Protein AF-A0A1B6DYV6-F1 (afdb_monomer)

Radius of gyration: 23.42 Å; Cα contacts (8 Å, |Δi|>4): 91; chains: 1; bounding box: 61×81×45 Å

Organism: NCBI:txid38151

Mean predicted aligned error: 10.38 Å

InterPro domains:
  IPR034629 Pentatricopeptide repeat-containing protein 2, mitochondrial [PTHR14700] (15-150)

Nearest PDB structures (foldseek):
  4jeu-assembly1_B  TM=2.104E-01  e=9.325E+00  Rattus norvegicus

Secondary structure (DSSP, 8-state):
--------SSSS-------------SS-TTTTTHHHHHHHHHHHHHHHTTTHHHHHHHHHHHHSTT------HHHHHHHHHH--SSHHHHHHHHHHHHHHHHHTSS--SS----HHHHHHHHHHTT-HHHHHHHHT-GGGTTSS---PPP----

Solvent-accessible surface area (backbone atoms only — not comparable to full-atom values): 9810 Å² total; per-residue (Å²): 138,88,86,90,83,91,81,86,87,85,85,87,78,82,71,74,80,77,72,77,69,78,82,79,66,96,62,52,57,68,80,72,44,46,60,63,47,51,57,48,26,53,52,52,43,63,74,32,71,90,42,51,68,61,50,52,54,52,51,51,55,34,57,37,91,89,39,86,53,80,69,49,74,66,56,56,52,51,49,55,44,61,50,80,64,48,71,66,45,50,51,51,49,52,43,46,52,46,53,36,42,64,76,45,70,85,61,81,78,90,65,84,82,50,34,69,54,56,52,47,38,26,56,77,54,71,32,66,67,58,42,52,50,54,72,69,30,77,80,46,66,75,53,62,68,80,79,80,80,80,79,82,71,134

Structure (mmCIF, N/CA/C/O backbone):
data_AF-A0A1B6DYV6-F1
#
_entry.id   AF-A0A1B6DYV6-F1
#
loop_
_atom_site.group_PDB
_atom_site.id
_atom_site.type_symbol
_atom_site.label_atom_id
_atom_site.label_alt_id
_atom_site.label_comp_id
_atom_site.label_asym_id
_atom_site.label_entity_id
_atom_site.label_seq_id
_atom_site.pdbx_PDB_ins_code
_atom_site.Cartn_x
_atom_site.Cartn_y
_atom_site.Cartn_z
_atom_site.occupancy
_atom_site.B_iso_or_equiv
_atom_site.auth_seq_id
_atom_site.auth_comp_id
_atom_site.auth_asym_id
_atom_site.auth_atom_id
_atom_site.pdbx_PDB_model_num
ATOM 1 N N . MET A 1 1 ? 40.942 -63.674 16.065 1.00 37.22 1 MET A N 1
ATOM 2 C CA . MET A 1 1 ? 39.483 -63.427 15.982 1.00 37.22 1 MET A CA 1
ATOM 3 C C . MET A 1 1 ? 39.226 -62.062 16.620 1.00 37.22 1 MET A C 1
ATOM 5 O O . MET A 1 1 ? 39.219 -61.970 17.832 1.00 37.22 1 MET A O 1
ATOM 9 N N . SER A 1 2 ? 39.507 -60.967 15.907 1.00 36.53 2 SER A N 1
ATOM 10 C CA . SER A 1 2 ? 38.568 -60.159 15.099 1.00 36.53 2 SER A CA 1
ATOM 11 C C . SER A 1 2 ? 37.392 -59.589 15.899 1.00 36.53 2 SER A C 1
ATOM 13 O O . SER A 1 2 ? 36.483 -60.340 16.234 1.00 36.53 2 SER A O 1
ATOM 15 N N . LEU A 1 3 ? 37.423 -58.272 16.156 1.00 37.59 3 LEU A N 1
ATOM 16 C CA . LEU A 1 3 ? 36.355 -57.313 15.811 1.00 37.59 3 LEU A CA 1
ATOM 17 C C . LEU A 1 3 ? 36.761 -55.890 16.244 1.00 37.59 3 LEU A C 1
ATOM 19 O O . LEU A 1 3 ? 36.286 -55.335 17.232 1.00 37.59 3 LEU A O 1
ATOM 23 N N . TH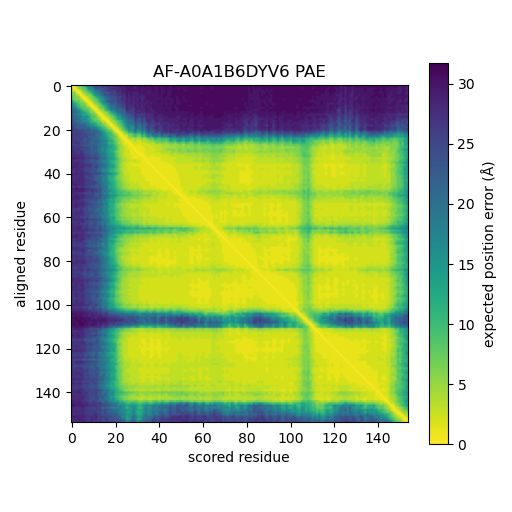R A 1 4 ? 37.656 -55.283 15.463 1.00 45.50 4 THR A N 1
ATOM 24 C CA . THR A 1 4 ? 37.956 -53.846 15.498 1.00 45.50 4 THR A CA 1
ATOM 25 C C . THR A 1 4 ? 37.160 -53.183 14.375 1.00 45.50 4 THR A C 1
ATOM 27 O O . THR A 1 4 ? 37.545 -53.275 13.214 1.00 45.50 4 THR A O 1
ATOM 30 N N . SER A 1 5 ? 36.028 -52.544 14.680 1.00 41.81 5 SER A N 1
ATOM 31 C CA . SER A 1 5 ? 35.389 -51.576 13.768 1.00 41.81 5 SER A CA 1
ATOM 32 C C . SER A 1 5 ? 34.281 -50.795 14.467 1.00 41.81 5 SER A C 1
ATOM 34 O O . SER A 1 5 ? 33.100 -51.110 14.380 1.00 41.81 5 SER A O 1
ATOM 36 N N . ARG A 1 6 ? 34.674 -49.728 15.162 1.00 46.00 6 ARG A N 1
ATOM 37 C CA . ARG A 1 6 ? 33.790 -48.606 15.512 1.00 46.00 6 ARG A CA 1
ATOM 38 C C . ARG A 1 6 ? 34.492 -47.289 15.187 1.00 46.00 6 ARG A C 1
ATOM 40 O O . ARG A 1 6 ? 34.748 -46.477 16.065 1.00 46.00 6 ARG A O 1
ATOM 47 N N . LYS A 1 7 ? 34.862 -47.110 13.917 1.00 48.44 7 LYS A N 1
ATOM 48 C CA . LYS A 1 7 ? 35.315 -45.829 13.349 1.00 48.44 7 LYS A CA 1
ATOM 49 C C . LYS A 1 7 ? 34.956 -45.744 11.863 1.00 48.44 7 LYS A C 1
ATOM 51 O O . LYS A 1 7 ? 35.842 -45.681 11.029 1.00 48.44 7 LYS A O 1
ATOM 56 N N . LEU A 1 8 ? 33.668 -45.764 11.521 1.00 41.28 8 LEU A N 1
ATOM 57 C CA . LEU A 1 8 ? 33.209 -45.485 10.149 1.00 41.28 8 LEU A CA 1
ATOM 58 C C . LEU A 1 8 ? 31.839 -44.785 10.141 1.00 41.28 8 LEU A C 1
ATOM 60 O O . LEU A 1 8 ? 30.925 -45.221 9.463 1.00 41.28 8 LEU A O 1
ATOM 64 N N . PHE A 1 9 ? 31.677 -43.704 10.909 1.00 44.72 9 PHE A N 1
ATOM 65 C CA . PHE A 1 9 ? 30.498 -42.826 10.792 1.00 44.72 9 PHE A CA 1
ATOM 66 C C . PHE A 1 9 ? 30.859 -41.353 11.047 1.00 44.72 9 PHE A C 1
ATOM 68 O O . PHE A 1 9 ? 30.171 -40.638 11.763 1.00 44.72 9 PHE A O 1
ATOM 75 N N . SER A 1 10 ? 31.983 -40.889 10.491 1.00 49.00 10 SER A N 1
ATOM 76 C CA . SER A 1 10 ? 32.399 -39.481 10.621 1.00 49.00 10 SER A CA 1
ATOM 77 C C . SER A 1 10 ? 33.071 -38.910 9.366 1.00 49.00 10 SER A C 1
ATOM 79 O O . SER A 1 10 ? 33.888 -37.998 9.468 1.00 49.00 10 SER A O 1
ATOM 81 N N . SER A 1 11 ? 32.764 -39.425 8.173 1.00 51.50 11 SER A N 1
ATOM 82 C CA . SER A 1 11 ? 33.362 -38.884 6.943 1.00 51.50 11 SER A CA 1
ATOM 83 C C . SER A 1 11 ? 32.562 -39.194 5.675 1.00 51.50 11 SER A C 1
ATOM 85 O O . SER A 1 11 ? 33.093 -39.785 4.744 1.00 51.50 11 SER A O 1
ATOM 87 N N . CYS A 1 12 ? 31.283 -38.826 5.613 1.00 49.22 12 CYS A N 1
ATOM 88 C CA . CYS A 1 12 ? 30.642 -38.533 4.324 1.00 49.22 12 CYS A CA 1
ATOM 89 C C . CYS A 1 12 ? 29.261 -37.922 4.549 1.00 49.22 12 CYS A C 1
ATOM 91 O O . CYS A 1 12 ? 28.256 -38.613 4.496 1.00 49.22 12 CYS A O 1
ATOM 93 N N . LEU A 1 13 ? 29.228 -36.634 4.875 1.00 48.97 13 LEU A N 1
ATOM 94 C CA . LEU A 1 13 ? 28.113 -35.728 4.577 1.00 48.97 13 LEU A CA 1
ATOM 95 C C . LEU A 1 13 ? 28.648 -34.292 4.693 1.00 48.97 13 LEU A C 1
ATOM 97 O O . LEU A 1 13 ? 28.060 -33.415 5.316 1.00 48.97 13 LEU A O 1
ATOM 101 N N . GLN A 1 14 ? 29.811 -34.039 4.082 1.00 57.88 14 GLN A N 1
ATOM 102 C CA . GLN A 1 14 ? 30.063 -32.700 3.567 1.00 57.88 14 GLN A CA 1
ATOM 103 C C . GLN A 1 14 ? 29.102 -32.549 2.394 1.00 57.88 14 GLN A C 1
ATOM 105 O O . GLN A 1 14 ? 29.396 -32.971 1.278 1.00 57.88 14 GLN A O 1
ATOM 110 N N . LEU A 1 15 ? 27.903 -32.041 2.686 1.00 53.41 15 LEU A N 1
ATOM 111 C CA . LEU A 1 15 ? 27.005 -31.571 1.645 1.00 53.41 15 LEU A CA 1
ATOM 112 C C . LEU A 1 15 ? 27.822 -30.591 0.796 1.00 53.41 15 LEU A C 1
ATOM 114 O O . LEU A 1 15 ? 28.397 -29.655 1.366 1.00 53.41 15 LEU A O 1
ATOM 118 N N . PRO A 1 16 ? 27.945 -30.810 -0.524 1.00 54.62 16 PRO A N 1
ATOM 119 C CA . PRO A 1 16 ? 28.637 -29.859 -1.370 1.00 54.62 16 PRO A CA 1
ATOM 120 C C . PRO A 1 16 ? 27.982 -28.500 -1.148 1.00 54.62 16 PRO A C 1
ATOM 122 O O . PRO A 1 16 ? 26.754 -28.384 -1.122 1.00 54.62 16 PRO A O 1
ATOM 125 N N . LYS A 1 17 ? 28.809 -27.475 -0.926 1.00 54.72 17 LYS A N 1
ATOM 126 C CA . LYS A 1 17 ? 28.353 -26.090 -0.904 1.00 54.72 17 LYS A CA 1
ATOM 127 C C . LYS A 1 17 ? 27.603 -25.893 -2.216 1.00 54.72 17 LYS A C 1
ATOM 129 O O . LYS A 1 17 ? 28.222 -25.957 -3.273 1.00 54.72 17 LYS A O 1
ATOM 134 N N . ILE A 1 18 ? 26.279 -25.754 -2.153 1.00 59.81 18 ILE A N 1
ATOM 135 C CA . ILE A 1 18 ? 25.464 -25.474 -3.332 1.00 59.81 18 ILE A CA 1
ATOM 136 C C . ILE A 1 18 ? 25.912 -24.091 -3.804 1.00 59.81 18 ILE A C 1
ATOM 138 O O . ILE A 1 18 ? 25.449 -23.064 -3.306 1.00 59.81 18 ILE A O 1
ATOM 142 N N . GLU A 1 19 ? 26.885 -24.055 -4.708 1.00 59.44 19 GLU A N 1
ATOM 143 C CA . GLU A 1 19 ? 27.202 -22.875 -5.492 1.00 59.44 19 GLU A CA 1
ATOM 144 C C . GLU A 1 19 ? 25.950 -22.578 -6.292 1.00 59.44 19 GLU A C 1
ATOM 146 O O . GLU A 1 19 ? 25.695 -23.288 -7.255 1.00 59.44 19 GLU A O 1
ATOM 151 N N . LYS A 1 20 ? 25.128 -21.637 -5.794 1.00 58.69 20 LYS A N 1
ATOM 152 C CA . LYS A 1 20 ? 23.866 -21.135 -6.367 1.00 58.69 20 LYS A CA 1
ATOM 153 C C . LYS A 1 20 ? 23.544 -21.770 -7.726 1.00 58.69 20 LYS A C 1
ATOM 155 O O . LYS A 1 20 ? 23.729 -21.141 -8.766 1.00 58.69 20 LYS A O 1
ATOM 160 N N . LEU A 1 21 ? 23.069 -23.019 -7.702 1.00 57.78 21 LEU A N 1
ATOM 161 C CA . LEU A 1 21 ? 22.554 -23.694 -8.884 1.00 57.78 21 LEU A CA 1
ATOM 162 C C . LEU A 1 21 ? 21.436 -22.784 -9.370 1.00 57.78 21 LEU A C 1
ATOM 164 O O . LEU A 1 21 ? 20.525 -22.488 -8.597 1.00 57.78 21 LEU A O 1
ATOM 168 N N . ALA A 1 22 ? 21.611 -22.235 -10.572 1.00 63.50 22 ALA A N 1
ATOM 169 C CA . ALA A 1 22 ? 20.824 -21.138 -11.114 1.00 63.50 22 ALA A CA 1
ATOM 170 C C . ALA A 1 22 ? 19.349 -21.242 -10.694 1.00 63.50 22 ALA A C 1
ATOM 172 O O . ALA A 1 22 ? 18.636 -22.148 -11.128 1.00 63.50 22 ALA A O 1
ATOM 173 N N . ILE A 1 23 ? 18.901 -20.329 -9.827 1.00 68.12 23 ILE A N 1
ATOM 174 C CA . ILE A 1 23 ? 17.497 -20.258 -9.424 1.00 68.12 23 ILE A CA 1
ATOM 175 C C . ILE A 1 23 ? 16.734 -19.791 -10.659 1.00 68.12 23 ILE A C 1
ATOM 177 O O . ILE A 1 23 ? 16.748 -18.610 -11.003 1.00 68.12 23 ILE A O 1
ATOM 181 N N . ARG A 1 24 ? 16.110 -20.733 -11.368 1.00 70.00 24 ARG A N 1
ATOM 182 C CA . ARG A 1 24 ? 15.215 -20.420 -12.480 1.00 70.00 24 ARG A CA 1
ATOM 183 C C . ARG A 1 24 ? 13.892 -19.964 -11.885 1.00 70.00 24 ARG A C 1
ATOM 185 O O . ARG A 1 24 ? 13.121 -20.776 -11.380 1.00 70.00 24 ARG A O 1
ATOM 192 N N . THR A 1 25 ? 13.647 -18.659 -11.899 1.00 79.06 25 THR A N 1
ATOM 193 C CA . THR A 1 25 ? 12.340 -18.118 -11.531 1.00 79.06 25 THR A CA 1
ATOM 194 C C . THR A 1 25 ? 11.338 -18.464 -12.629 1.00 79.06 25 THR A C 1
ATOM 196 O O . THR A 1 25 ? 11.642 -18.335 -13.813 1.00 79.06 25 THR A O 1
ATOM 199 N N . LEU A 1 26 ? 10.136 -18.907 -12.249 1.00 80.94 26 LEU A N 1
ATOM 200 C CA . LEU A 1 26 ? 9.072 -19.214 -13.218 1.00 80.94 26 LEU A CA 1
ATOM 201 C C . LEU A 1 26 ? 8.620 -17.971 -13.997 1.00 80.94 26 LEU A C 1
ATOM 203 O O . LEU A 1 26 ? 8.139 -18.083 -15.119 1.00 80.94 26 LEU A O 1
ATOM 207 N N . PHE A 1 27 ? 8.806 -16.787 -13.411 1.00 82.25 27 PHE A N 1
ATOM 208 C CA . PHE A 1 27 ? 8.449 -15.509 -14.010 1.00 82.25 27 PHE A CA 1
ATOM 209 C C . PHE A 1 27 ? 9.641 -14.553 -14.014 1.00 82.25 27 PHE A C 1
ATOM 211 O O . PHE A 1 27 ? 10.460 -14.545 -13.088 1.00 82.25 27 PHE A O 1
ATOM 218 N N . SER A 1 28 ? 9.722 -13.727 -15.058 1.00 87.56 28 SER A N 1
ATOM 219 C CA . SER A 1 28 ? 10.642 -12.589 -15.112 1.00 87.56 28 SER A CA 1
ATOM 220 C C . SER A 1 28 ? 10.089 -11.402 -14.312 1.00 87.56 28 SER A C 1
ATOM 222 O O . SER A 1 28 ? 8.878 -11.298 -14.092 1.00 87.56 28 SER A O 1
ATOM 224 N N . LYS A 1 29 ? 10.957 -10.461 -13.914 1.00 88.06 29 LYS A N 1
ATOM 225 C CA . LYS A 1 29 ? 10.530 -9.216 -13.246 1.00 88.06 29 LYS A CA 1
ATOM 226 C C . LYS A 1 29 ? 9.539 -8.418 -14.097 1.00 88.06 29 LYS A C 1
ATOM 228 O O . LYS A 1 29 ? 8.548 -7.912 -13.570 1.00 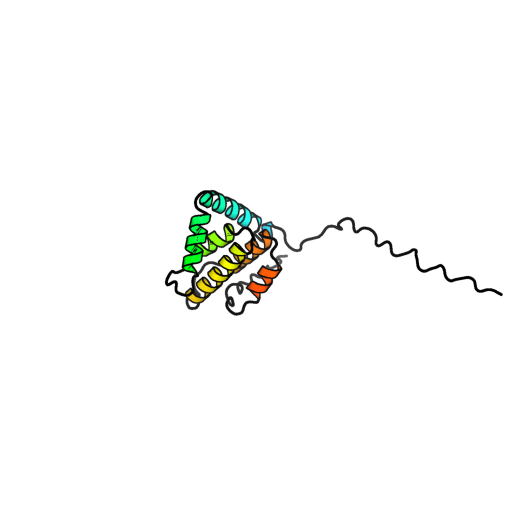88.06 29 LYS A O 1
ATOM 233 N N . THR A 1 30 ? 9.780 -8.355 -15.405 1.00 88.69 30 THR A N 1
ATOM 234 C CA . THR A 1 30 ? 8.903 -7.708 -16.385 1.00 88.69 30 THR A CA 1
ATOM 235 C C . THR A 1 30 ? 7.539 -8.396 -16.456 1.00 88.69 30 THR A C 1
ATOM 237 O O . THR A 1 30 ? 6.520 -7.716 -16.375 1.00 88.69 30 THR A O 1
ATOM 240 N N . SER A 1 31 ? 7.494 -9.735 -16.509 1.00 86.69 31 SER A N 1
ATOM 241 C CA . SER A 1 31 ? 6.238 -10.511 -16.520 1.00 86.69 31 SER A CA 1
ATOM 242 C C . SER A 1 31 ? 5.408 -10.300 -15.250 1.00 86.69 31 SER A C 1
ATOM 244 O O . SER A 1 31 ? 4.184 -10.258 -15.311 1.00 86.69 31 SER A O 1
ATOM 246 N N . LEU A 1 32 ? 6.065 -10.120 -14.098 1.00 87.94 32 LEU A N 1
ATOM 247 C CA . LEU A 1 32 ? 5.402 -9.773 -12.836 1.00 87.94 32 LEU A CA 1
ATOM 248 C C . LEU A 1 32 ? 4.999 -8.289 -12.757 1.00 87.94 32 LEU A C 1
ATOM 250 O O . LEU A 1 32 ? 4.257 -7.895 -11.855 1.00 87.94 32 LEU A O 1
ATOM 254 N N . GLY A 1 33 ? 5.455 -7.453 -13.693 1.00 91.25 33 GLY A N 1
ATOM 255 C CA . GLY A 1 33 ? 5.212 -6.011 -13.726 1.00 91.25 33 GLY A CA 1
ATOM 256 C C . GLY A 1 33 ? 5.998 -5.218 -12.678 1.00 91.25 33 GLY A C 1
ATOM 257 O O . GLY A 1 33 ? 5.599 -4.100 -12.351 1.00 91.25 33 GLY A O 1
ATOM 258 N N . LEU A 1 34 ? 7.089 -5.780 -12.144 1.00 93.81 34 LEU A N 1
ATOM 259 C CA . LEU A 1 34 ? 7.898 -5.150 -11.095 1.00 93.81 34 LEU A CA 1
ATOM 260 C C . LEU A 1 34 ? 8.633 -3.906 -11.601 1.00 93.81 34 LEU A C 1
ATOM 262 O O . LEU A 1 34 ? 8.635 -2.891 -10.925 1.00 93.81 34 LEU A O 1
ATOM 266 N N . GLU A 1 35 ? 9.156 -3.923 -12.826 1.00 94.38 35 GLU A N 1
ATOM 267 C CA . GLU A 1 35 ? 9.903 -2.782 -13.384 1.00 94.38 35 GLU A CA 1
ATOM 268 C C . GLU A 1 35 ? 9.033 -1.525 -13.525 1.00 94.38 35 GLU A C 1
ATOM 270 O O . GLU A 1 35 ? 9.444 -0.411 -13.199 1.00 94.38 35 GLU A O 1
ATOM 275 N N . ASN A 1 36 ? 7.791 -1.701 -13.987 1.00 94.44 36 ASN A N 1
ATOM 276 C CA . ASN A 1 36 ? 6.831 -0.604 -14.089 1.00 94.44 36 ASN A CA 1
ATOM 277 C C . ASN A 1 36 ? 6.412 -0.099 -12.705 1.00 94.44 36 ASN A C 1
ATOM 279 O O . ASN A 1 36 ? 6.215 1.106 -12.534 1.00 94.44 36 ASN A O 1
ATOM 283 N N . TYR A 1 37 ? 6.278 -1.008 -11.737 1.00 96.19 37 TYR A N 1
ATOM 284 C CA . TYR A 1 37 ? 6.001 -0.658 -10.351 1.00 96.19 37 TYR A CA 1
ATOM 285 C C . TYR A 1 37 ? 7.149 0.160 -9.751 1.00 96.19 37 TYR A C 1
ATOM 287 O O . TYR A 1 37 ? 6.896 1.262 -9.276 1.00 96.19 37 TYR A O 1
ATOM 295 N N . ASP A 1 38 ? 8.396 -0.303 -9.865 1.00 96.62 38 ASP A N 1
ATOM 296 C CA . ASP A 1 38 ? 9.577 0.368 -9.311 1.00 96.62 38 ASP A CA 1
ATOM 297 C C . ASP A 1 38 ? 9.753 1.773 -9.908 1.00 96.62 38 ASP A C 1
ATOM 299 O O . ASP A 1 38 ? 9.862 2.754 -9.174 1.00 96.62 38 ASP A O 1
ATOM 303 N N . ARG A 1 39 ? 9.629 1.915 -11.235 1.00 97.19 39 ARG A N 1
ATOM 304 C CA . ARG A 1 39 ? 9.667 3.228 -11.901 1.00 97.19 39 ARG A CA 1
ATOM 305 C C . ARG A 1 39 ? 8.557 4.170 -11.425 1.00 97.19 39 ARG A C 1
ATOM 307 O O . ARG A 1 39 ? 8.754 5.381 -11.349 1.00 97.19 39 ARG A O 1
ATOM 314 N N . THR A 1 40 ? 7.361 3.646 -11.166 1.00 97.25 40 THR A N 1
ATOM 315 C CA . THR A 1 40 ? 6.242 4.460 -10.662 1.00 97.25 40 THR A CA 1
ATOM 316 C C . THR A 1 40 ? 6.485 4.857 -9.212 1.00 97.25 40 THR A C 1
ATOM 318 O O . THR A 1 40 ? 6.288 6.016 -8.855 1.00 97.25 40 THR A O 1
ATOM 321 N N . ARG A 1 41 ? 7.001 3.926 -8.408 1.00 97.31 41 ARG A N 1
ATOM 322 C CA . ARG A 1 41 ? 7.392 4.156 -7.023 1.00 97.31 41 ARG A CA 1
ATOM 323 C C . ARG A 1 41 ? 8.415 5.280 -6.905 1.00 97.31 41 ARG A C 1
ATOM 325 O O . ARG A 1 41 ? 8.208 6.198 -6.120 1.00 97.31 41 ARG A O 1
ATOM 332 N N . GLU A 1 42 ? 9.474 5.244 -7.708 1.00 97.56 42 GLU A N 1
ATOM 333 C CA . GLU A 1 42 ? 10.501 6.293 -7.744 1.00 97.56 42 GLU A CA 1
ATOM 334 C C . GLU A 1 42 ? 9.910 7.667 -8.078 1.00 97.56 42 GLU A C 1
ATOM 336 O O . GLU A 1 42 ? 10.211 8.653 -7.406 1.00 97.56 42 GLU A O 1
ATOM 341 N N . LYS A 1 43 ? 9.015 7.733 -9.072 1.00 97.81 43 LYS A N 1
ATOM 342 C CA . LYS A 1 43 ? 8.334 8.981 -9.446 1.00 97.81 43 LYS A CA 1
ATOM 343 C C . LYS A 1 43 ? 7.475 9.534 -8.313 1.00 97.81 43 LYS A C 1
ATOM 345 O O . LYS A 1 43 ? 7.565 10.723 -8.023 1.00 97.81 43 LYS A O 1
ATOM 350 N N . VAL A 1 44 ? 6.658 8.693 -7.680 1.00 97.19 44 VAL A N 1
ATOM 351 C CA . VAL A 1 44 ? 5.779 9.119 -6.580 1.00 97.19 44 VAL A CA 1
ATOM 352 C C . VAL A 1 44 ? 6.607 9.552 -5.373 1.00 97.19 44 VAL A C 1
ATOM 354 O O . VAL A 1 44 ? 6.360 10.619 -4.820 1.00 97.19 44 VAL A O 1
ATOM 357 N N . LYS A 1 45 ? 7.660 8.810 -5.018 1.00 96.44 45 LYS A N 1
ATOM 358 C CA . LYS A 1 45 ? 8.601 9.232 -3.971 1.00 96.44 45 LYS A CA 1
ATOM 359 C C . LYS A 1 45 ? 9.224 10.589 -4.259 1.00 96.44 45 LYS A C 1
ATOM 361 O O . LYS A 1 45 ? 9.266 11.446 -3.384 1.00 96.44 45 LYS A O 1
ATOM 366 N N . PHE A 1 46 ? 9.662 10.812 -5.496 1.00 96.88 46 PHE A N 1
ATOM 367 C CA . PHE A 1 46 ? 10.206 12.104 -5.891 1.00 96.88 46 PHE A CA 1
ATOM 368 C C . PHE A 1 46 ? 9.169 13.231 -5.772 1.00 96.88 46 PHE A C 1
ATOM 370 O O . PHE A 1 46 ? 9.507 14.310 -5.295 1.00 96.88 46 PHE A O 1
ATOM 377 N N . GLN A 1 47 ? 7.911 12.986 -6.150 1.00 96.00 47 GLN A N 1
ATOM 378 C CA . GLN A 1 47 ? 6.817 13.956 -6.001 1.00 96.00 47 GLN A CA 1
ATOM 379 C C . GLN A 1 47 ? 6.514 14.286 -4.532 1.00 96.00 47 GLN A C 1
ATOM 381 O O . GLN A 1 47 ? 6.199 15.429 -4.216 1.00 96.00 47 GLN A O 1
ATOM 386 N N . PHE A 1 48 ? 6.636 13.308 -3.632 1.00 96.19 48 PHE A N 1
ATOM 387 C CA . PHE A 1 48 ? 6.309 13.453 -2.211 1.00 96.19 48 PHE A CA 1
ATOM 388 C C . PHE A 1 48 ? 7.502 13.8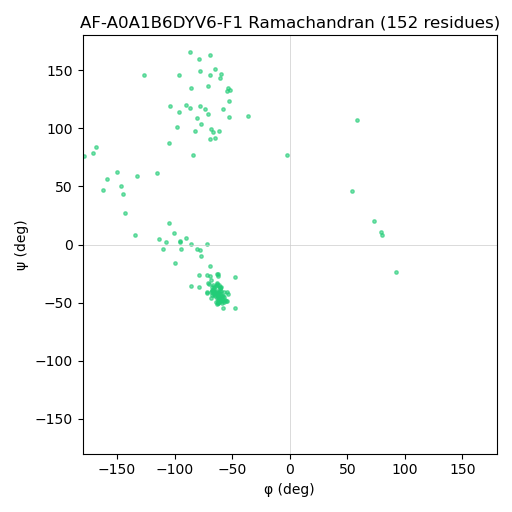00 -1.313 1.00 96.19 48 PHE A C 1
ATOM 390 O O . PHE A 1 48 ? 7.315 13.936 -0.106 1.00 96.19 48 PHE A O 1
ATOM 397 N N . ARG A 1 49 ? 8.699 14.009 -1.876 1.00 93.44 49 ARG A N 1
ATOM 398 C CA . ARG A 1 49 ? 9.964 14.233 -1.145 1.00 93.44 49 ARG A CA 1
ATOM 399 C C . ARG A 1 49 ? 9.913 15.263 -0.007 1.00 93.44 49 ARG A C 1
ATOM 401 O O . ARG A 1 49 ? 10.702 15.175 0.921 1.00 93.44 49 ARG A O 1
ATOM 408 N N . GLU A 1 50 ? 9.026 16.253 -0.093 1.00 95.38 50 GLU A N 1
ATOM 409 C CA . GLU A 1 50 ? 8.879 17.343 0.888 1.00 95.38 50 GLU A CA 1
ATOM 410 C C . GLU A 1 50 ? 7.578 17.259 1.703 1.00 95.38 50 GLU A C 1
ATOM 412 O O . GLU A 1 50 ? 7.341 18.072 2.595 1.00 95.38 50 GLU A O 1
ATOM 417 N N . MET A 1 51 ? 6.704 16.299 1.398 1.00 95.31 51 MET A N 1
ATOM 418 C CA . MET A 1 51 ? 5.362 16.208 1.980 1.00 95.31 51 MET A CA 1
ATOM 419 C C . MET A 1 51 ? 4.974 14.804 2.454 1.00 95.31 51 MET A C 1
ATOM 421 O O . MET A 1 51 ? 3.826 14.601 2.845 1.00 95.31 51 MET A O 1
ATOM 425 N N . GLU A 1 52 ? 5.908 13.853 2.454 1.00 94.12 52 GLU A N 1
ATOM 426 C CA . GLU A 1 52 ? 5.692 12.466 2.877 1.00 94.12 52 GLU A CA 1
ATOM 427 C C . GLU A 1 52 ? 5.108 12.374 4.292 1.00 94.12 52 GLU A C 1
ATOM 429 O O . GLU A 1 52 ? 4.081 11.728 4.505 1.00 94.12 52 GLU A O 1
ATOM 434 N N . ASP A 1 53 ? 5.704 13.090 5.246 1.00 95.38 53 ASP A N 1
ATOM 435 C CA . ASP A 1 53 ? 5.268 13.075 6.647 1.00 95.38 53 ASP A CA 1
ATOM 436 C C . ASP A 1 53 ? 3.870 13.670 6.809 1.00 95.38 53 ASP A C 1
ATOM 438 O O . ASP A 1 53 ? 3.012 13.121 7.503 1.00 95.38 53 ASP A O 1
ATOM 442 N N . ARG A 1 54 ? 3.599 14.773 6.099 1.00 96.88 54 ARG A N 1
ATOM 443 C CA . ARG A 1 54 ? 2.274 15.408 6.086 1.00 96.88 54 ARG A CA 1
ATOM 444 C C . ARG A 1 54 ? 1.227 14.477 5.490 1.00 96.88 54 ARG A C 1
ATOM 446 O O . ARG A 1 54 ? 0.108 14.413 5.994 1.00 96.88 54 ARG A O 1
ATOM 453 N N . PHE A 1 55 ? 1.588 13.752 4.435 1.00 97.50 55 PHE A N 1
ATOM 454 C CA . PHE A 1 55 ? 0.715 12.765 3.821 1.00 97.50 55 PHE A CA 1
ATOM 455 C C . PHE A 1 55 ? 0.408 11.616 4.790 1.00 97.50 55 PHE A C 1
ATOM 457 O O . PHE A 1 55 ? -0.767 11.331 5.015 1.00 97.50 55 PHE A O 1
ATOM 464 N N . ARG A 1 56 ? 1.420 11.018 5.434 1.00 97.44 56 ARG A N 1
ATOM 465 C CA . ARG A 1 56 ? 1.221 9.953 6.436 1.00 97.44 56 ARG A CA 1
ATOM 466 C C . ARG A 1 56 ? 0.376 10.400 7.619 1.00 97.44 56 ARG A C 1
ATOM 468 O O . ARG A 1 56 ? -0.522 9.666 8.029 1.00 97.44 56 ARG A O 1
ATOM 475 N N . SER A 1 57 ? 0.619 11.603 8.137 1.00 97.38 57 SER A N 1
ATOM 476 C CA . SER A 1 57 ? -0.186 12.180 9.218 1.00 97.38 57 SER A CA 1
ATOM 477 C C . SER A 1 57 ? -1.650 12.291 8.795 1.00 97.38 57 SER A C 1
ATOM 479 O O . SER A 1 57 ? -2.529 11.762 9.468 1.00 97.38 57 SER A O 1
ATOM 481 N N . LYS A 1 58 ? -1.912 12.870 7.616 1.00 97.38 58 LYS A N 1
ATOM 482 C CA . LYS A 1 58 ? -3.269 12.983 7.067 1.00 97.38 58 LYS A CA 1
ATOM 483 C C . LYS A 1 58 ? -3.930 11.612 6.889 1.00 97.38 58 LYS A C 1
ATOM 485 O O . LYS A 1 58 ? -5.099 11.447 7.222 1.00 97.38 58 LYS A O 1
ATOM 490 N N . MET A 1 59 ? -3.206 10.625 6.362 1.00 97.88 59 MET A N 1
ATOM 491 C CA . MET A 1 59 ? -3.745 9.276 6.167 1.00 97.88 59 MET A CA 1
ATOM 492 C C . MET A 1 59 ? -4.040 8.578 7.495 1.00 97.88 59 MET A C 1
ATOM 494 O O . MET A 1 59 ? -5.042 7.874 7.602 1.00 97.88 59 MET A O 1
ATOM 498 N N . THR A 1 60 ? -3.223 8.824 8.519 1.00 97.81 60 THR A N 1
ATOM 499 C CA . THR A 1 60 ? -3.457 8.334 9.882 1.00 97.81 60 THR A CA 1
ATOM 500 C C . THR A 1 60 ? -4.767 8.890 10.440 1.00 97.81 60 THR A C 1
ATOM 502 O O . THR A 1 60 ? -5.600 8.121 10.921 1.00 97.81 60 THR A O 1
ATOM 505 N N . ASP A 1 61 ? -5.011 10.192 10.274 1.00 96.94 61 ASP A N 1
ATOM 506 C CA . ASP A 1 61 ? -6.273 10.832 10.670 1.00 96.94 61 ASP A CA 1
ATOM 507 C C . ASP A 1 61 ? -7.466 10.283 9.878 1.00 96.94 61 ASP A C 1
ATOM 509 O O . ASP A 1 61 ? -8.585 10.176 10.385 1.00 96.94 61 ASP A O 1
ATOM 513 N N . PHE A 1 62 ? -7.254 9.913 8.614 1.00 96.69 62 PHE A N 1
ATOM 514 C CA . PHE A 1 62 ? -8.307 9.371 7.758 1.00 96.69 62 PHE A CA 1
ATOM 515 C C . PHE A 1 62 ? -8.733 7.973 8.190 1.00 96.69 62 PHE A C 1
ATOM 517 O O . PHE A 1 62 ? -9.912 7.646 8.080 1.00 96.69 62 PHE A O 1
ATOM 524 N N . VAL A 1 63 ? -7.818 7.156 8.708 1.00 96.75 63 VAL A N 1
ATOM 525 C CA . VAL A 1 63 ? -8.121 5.788 9.158 1.00 96.75 63 VAL A CA 1
ATOM 526 C C . VAL A 1 63 ? -8.423 5.675 10.651 1.00 96.75 63 VAL A C 1
ATOM 528 O O . VAL A 1 63 ? -8.652 4.567 11.137 1.00 96.75 63 VAL A O 1
ATOM 531 N N . ALA A 1 64 ? -8.439 6.788 11.386 1.00 95.88 64 ALA A N 1
ATOM 532 C CA . ALA A 1 64 ? -8.845 6.785 12.785 1.00 95.88 64 ALA A CA 1
ATOM 533 C C . ALA A 1 64 ? -10.302 6.277 12.940 1.00 95.88 64 ALA A C 1
ATOM 535 O O . ALA A 1 64 ? -11.123 6.535 12.051 1.00 95.88 64 ALA A O 1
ATOM 536 N N . PRO A 1 65 ? -10.643 5.577 14.044 1.00 88.88 65 PRO A N 1
ATOM 537 C CA . PRO A 1 65 ? -11.955 4.942 14.225 1.00 88.88 65 PRO A CA 1
ATOM 538 C C . PRO A 1 65 ? -13.149 5.890 14.053 1.00 88.88 65 PRO A C 1
ATOM 540 O O . PRO A 1 65 ? -14.118 5.541 13.387 1.00 88.88 65 PRO A O 1
ATOM 543 N N . ASP A 1 66 ? -13.042 7.118 14.567 1.00 89.88 66 ASP A N 1
ATOM 544 C CA . ASP A 1 66 ? -14.122 8.118 14.526 1.00 89.88 66 ASP A CA 1
ATOM 545 C C . ASP A 1 66 ? -14.074 9.012 13.272 1.00 89.88 66 ASP A C 1
ATOM 547 O O . ASP A 1 66 ? -14.823 9.985 13.132 1.00 89.88 66 ASP A O 1
ATOM 551 N N . SER A 1 67 ? -13.166 8.713 12.340 1.00 92.75 67 SER A N 1
ATOM 552 C CA . SER A 1 67 ? -12.925 9.546 11.169 1.00 92.75 67 SER A CA 1
ATOM 553 C C . SER A 1 67 ? -13.997 9.345 10.105 1.00 92.75 67 SER A C 1
ATOM 555 O O . SER A 1 67 ? -14.121 8.273 9.508 1.00 92.75 67 SER A O 1
ATOM 557 N N . LYS A 1 68 ? -14.712 10.426 9.784 1.00 90.94 68 LYS A N 1
ATOM 558 C CA . LYS A 1 68 ? -15.664 10.482 8.660 1.00 90.94 68 LYS A CA 1
ATOM 559 C C . LYS A 1 68 ? -14.983 10.646 7.297 1.00 90.94 68 LYS A C 1
ATOM 561 O O . LYS A 1 68 ? -15.662 10.644 6.274 1.00 90.94 68 LYS A O 1
ATOM 566 N N . ASN A 1 69 ? -13.661 10.810 7.274 1.00 94.00 69 ASN A N 1
ATOM 567 C CA . ASN A 1 69 ? -12.915 11.002 6.038 1.00 94.00 69 ASN A CA 1
ATOM 568 C C . ASN A 1 69 ? -12.896 9.722 5.198 1.00 94.00 69 ASN A C 1
ATOM 570 O O . ASN A 1 69 ? -12.840 8.607 5.725 1.00 94.00 69 ASN A O 1
ATOM 574 N N . MET A 1 70 ? -12.917 9.898 3.878 1.00 92.12 70 MET A N 1
ATOM 575 C CA . MET A 1 70 ? -12.839 8.805 2.915 1.00 92.12 70 MET A CA 1
ATOM 576 C C . MET A 1 70 ? -11.408 8.595 2.428 1.00 92.12 70 MET A C 1
ATOM 578 O O . MET A 1 70 ? -10.658 9.558 2.291 1.00 92.12 70 MET A O 1
ATOM 582 N N . VAL A 1 71 ? -11.037 7.340 2.165 1.00 94.12 71 VAL A N 1
ATOM 583 C CA . VAL A 1 71 ? -9.759 7.012 1.527 1.00 94.12 71 VAL A CA 1
ATOM 584 C C . VAL A 1 71 ? -10.052 6.856 0.045 1.00 94.12 71 VAL A C 1
ATOM 586 O O . VAL A 1 71 ? -10.785 5.952 -0.351 1.00 94.12 71 VAL A O 1
ATOM 589 N N . PHE A 1 72 ? -9.512 7.739 -0.789 1.00 92.75 72 PHE A N 1
ATOM 590 C CA . PHE A 1 72 ? -9.728 7.645 -2.227 1.00 92.75 72 PHE A CA 1
ATOM 591 C C . PHE A 1 72 ? -8.708 6.717 -2.887 1.00 92.75 72 PHE A C 1
ATOM 593 O O . PHE A 1 72 ? -7.671 6.361 -2.326 1.00 92.75 72 PHE A O 1
ATOM 600 N N . THR A 1 73 ? -8.997 6.336 -4.130 1.00 92.62 73 THR A N 1
ATOM 601 C CA . THR A 1 73 ? -8.131 5.464 -4.932 1.00 92.62 73 THR A CA 1
ATOM 602 C C . THR A 1 73 ? -6.698 5.998 -5.026 1.00 92.62 73 THR A C 1
ATOM 604 O O . THR A 1 73 ? -5.750 5.228 -4.893 1.00 92.62 73 THR A O 1
ATOM 607 N N . GLU A 1 74 ? -6.523 7.306 -5.227 1.00 94.50 74 GLU A N 1
ATOM 608 C CA . GLU A 1 74 ? -5.190 7.916 -5.311 1.00 94.50 74 GLU A CA 1
ATOM 609 C C . GLU A 1 74 ? -4.471 7.949 -3.957 1.00 94.50 74 GLU A C 1
ATOM 611 O O . GLU A 1 74 ? -3.261 7.752 -3.920 1.00 94.50 74 GLU A O 1
ATOM 616 N N . ASP A 1 75 ? -5.194 8.097 -2.843 1.00 96.00 75 ASP A N 1
ATOM 617 C CA . ASP A 1 75 ? -4.597 8.043 -1.504 1.00 96.00 75 ASP A CA 1
ATOM 618 C C . ASP A 1 75 ? -3.977 6.663 -1.242 1.00 96.00 75 ASP A C 1
ATOM 620 O O . ASP A 1 75 ? -2.807 6.556 -0.872 1.00 96.00 75 ASP A O 1
ATOM 624 N N . LEU A 1 76 ? -4.730 5.588 -1.504 1.00 96.50 76 LEU A N 1
ATOM 625 C CA . LEU A 1 76 ? -4.229 4.227 -1.306 1.00 96.50 76 LEU A CA 1
ATOM 626 C C . LEU A 1 76 ? -3.094 3.884 -2.283 1.00 96.50 76 LEU A C 1
ATOM 628 O O . LEU A 1 76 ? -2.104 3.276 -1.878 1.00 96.50 76 LEU A O 1
ATOM 632 N N . LYS A 1 77 ? -3.189 4.304 -3.552 1.00 96.00 77 LYS A N 1
ATOM 633 C CA . LYS A 1 77 ? -2.090 4.145 -4.522 1.00 96.00 77 LYS A CA 1
ATOM 634 C C . LYS A 1 77 ? -0.817 4.836 -4.048 1.00 96.00 77 LYS A C 1
ATOM 636 O O . LYS A 1 77 ? 0.244 4.220 -4.071 1.00 96.00 77 LYS A O 1
ATOM 641 N N . ASN A 1 78 ? -0.916 6.092 -3.621 1.00 97.44 78 ASN A N 1
ATOM 642 C CA . ASN A 1 78 ? 0.240 6.849 -3.156 1.00 97.44 78 ASN A CA 1
ATOM 643 C C . ASN A 1 78 ? 0.857 6.184 -1.925 1.00 97.44 78 ASN A C 1
ATOM 645 O O . ASN A 1 78 ? 2.066 5.969 -1.912 1.00 97.44 78 ASN A O 1
ATOM 649 N N . MET A 1 79 ? 0.047 5.746 -0.954 1.00 97.75 79 MET A N 1
ATOM 650 C CA . MET A 1 79 ? 0.562 5.025 0.214 1.00 97.75 79 MET A CA 1
ATOM 651 C C . MET A 1 79 ? 1.292 3.725 -0.168 1.00 97.75 79 MET A C 1
ATOM 653 O O . MET A 1 79 ? 2.355 3.440 0.378 1.00 97.75 79 MET A O 1
ATOM 657 N N . LEU A 1 80 ? 0.781 2.965 -1.145 1.00 97.62 80 LEU A N 1
ATOM 658 C CA . LEU A 1 80 ? 1.432 1.744 -1.645 1.00 97.62 80 LEU A CA 1
ATOM 659 C C . LEU A 1 80 ? 2.823 2.005 -2.236 1.00 97.62 80 LEU A C 1
ATOM 661 O O . LEU A 1 80 ? 3.728 1.189 -2.069 1.00 97.62 80 LEU A O 1
ATOM 665 N N . TYR A 1 81 ? 3.008 3.136 -2.914 1.00 97.94 81 TYR A N 1
ATOM 666 C CA . TYR A 1 81 ? 4.309 3.522 -3.453 1.00 97.94 81 TYR A CA 1
ATOM 667 C C . TYR A 1 81 ? 5.236 4.113 -2.378 1.00 97.94 81 TYR A C 1
ATOM 669 O O . TYR A 1 81 ? 6.441 3.855 -2.398 1.00 97.94 81 TYR A O 1
ATOM 677 N N . LEU A 1 82 ? 4.702 4.870 -1.420 1.00 97.56 82 LEU A N 1
ATOM 678 C CA . LEU A 1 82 ? 5.505 5.542 -0.393 1.00 97.56 82 LEU A CA 1
ATOM 679 C C . LEU A 1 82 ? 5.961 4.625 0.743 1.00 97.56 82 LEU A C 1
ATOM 681 O O . LEU A 1 82 ? 7.007 4.892 1.320 1.00 97.56 82 LEU A O 1
ATOM 685 N N . ALA A 1 83 ? 5.237 3.541 1.033 1.00 97.19 83 ALA A N 1
ATOM 686 C CA . ALA A 1 83 ? 5.571 2.631 2.127 1.00 97.19 83 ALA A CA 1
ATOM 687 C C . ALA A 1 83 ? 7.038 2.154 2.076 1.00 97.19 83 ALA A C 1
ATOM 689 O O . ALA A 1 83 ? 7.502 1.722 1.017 1.00 97.19 83 ALA A O 1
ATOM 690 N N . GLU A 1 84 ? 7.746 2.192 3.211 1.00 95.06 84 GLU A N 1
ATOM 691 C CA . GLU A 1 84 ? 9.163 1.790 3.349 1.00 95.06 84 GLU A CA 1
ATOM 692 C C . GLU A 1 84 ? 9.368 0.462 4.100 1.00 95.06 84 GLU A C 1
ATOM 694 O O . GLU A 1 84 ? 10.495 0.008 4.287 1.00 95.06 84 GLU A O 1
ATOM 699 N N . GLY A 1 85 ? 8.287 -0.211 4.505 1.00 93.69 85 GLY A N 1
ATOM 700 C CA . GLY A 1 85 ? 8.350 -1.532 5.143 1.00 93.69 85 GLY A CA 1
ATOM 701 C C . GLY A 1 85 ? 8.732 -1.519 6.628 1.00 93.69 85 GLY A C 1
ATOM 702 O O . GLY A 1 85 ? 8.992 -2.588 7.188 1.00 93.69 85 GLY A O 1
ATOM 703 N N . ASN A 1 86 ? 8.748 -0.343 7.258 1.00 96.44 86 ASN A N 1
ATOM 704 C CA . ASN A 1 86 ? 8.669 -0.209 8.713 1.00 96.44 86 ASN A CA 1
ATOM 705 C C . ASN A 1 86 ? 7.264 -0.607 9.211 1.00 96.44 86 ASN A C 1
ATOM 707 O O . ASN A 1 86 ? 6.319 -0.723 8.425 1.00 96.44 86 ASN A O 1
ATOM 711 N N . ASP A 1 87 ? 7.130 -0.879 10.506 1.00 96.38 87 ASP A N 1
ATOM 712 C CA . ASP A 1 87 ? 5.875 -1.400 11.055 1.00 96.38 87 ASP A CA 1
ATOM 713 C C . ASP A 1 87 ? 4.761 -0.346 11.012 1.00 96.38 87 ASP A C 1
ATOM 715 O O . ASP A 1 87 ? 3.595 -0.690 10.814 1.00 96.38 87 ASP A O 1
ATOM 719 N N . GLU A 1 88 ? 5.112 0.935 11.118 1.00 96.50 88 GLU A N 1
ATOM 720 C CA . GLU A 1 88 ? 4.188 2.064 11.043 1.00 96.50 88 GLU A CA 1
ATOM 721 C C . GLU A 1 88 ? 3.499 2.139 9.674 1.00 96.50 88 GLU A C 1
ATOM 723 O O . GLU A 1 88 ? 2.266 2.179 9.606 1.00 96.50 88 GLU A O 1
ATOM 728 N N . ASP A 1 89 ? 4.265 2.084 8.578 1.00 96.94 89 ASP A N 1
ATOM 729 C CA . ASP A 1 89 ? 3.721 2.121 7.218 1.00 96.94 89 ASP A CA 1
ATOM 730 C C . ASP A 1 89 ? 2.887 0.877 6.927 1.00 96.94 89 ASP A C 1
ATOM 732 O O . ASP A 1 89 ? 1.843 0.972 6.285 1.00 96.94 89 ASP A O 1
ATOM 736 N N . LEU A 1 90 ? 3.319 -0.294 7.406 1.00 97.50 90 LEU A N 1
ATOM 737 C CA . LEU A 1 90 ? 2.594 -1.548 7.200 1.00 97.50 90 LEU A CA 1
ATOM 738 C C . LEU A 1 90 ? 1.245 -1.544 7.928 1.00 97.50 90 LEU A C 1
ATOM 740 O O . LEU A 1 90 ? 0.238 -1.964 7.353 1.00 97.50 90 LEU A O 1
ATOM 744 N N . GLN A 1 91 ? 1.201 -1.029 9.159 1.00 97.38 91 GLN A N 1
ATOM 745 C CA . GLN A 1 91 ? -0.040 -0.869 9.918 1.00 97.38 91 GLN A CA 1
ATOM 746 C C . GLN A 1 91 ? -0.962 0.180 9.294 1.00 97.38 91 GLN A C 1
ATOM 748 O O . GLN A 1 91 ? -2.172 -0.044 9.197 1.00 97.38 91 GLN A O 1
ATOM 753 N N . LEU A 1 92 ? -0.415 1.321 8.864 1.00 97.94 92 LEU A N 1
ATOM 754 C CA . LEU A 1 92 ? -1.185 2.361 8.186 1.00 97.94 92 LEU A CA 1
ATOM 755 C C . LEU A 1 92 ? -1.779 1.828 6.878 1.00 97.94 92 LEU A C 1
ATOM 757 O O . LEU A 1 92 ? -2.972 2.003 6.629 1.00 97.94 92 LEU A O 1
ATOM 761 N N . LEU A 1 93 ? -0.982 1.108 6.089 1.00 97.44 93 LEU A N 1
ATOM 762 C CA . LEU A 1 93 ? -1.421 0.493 4.844 1.00 97.44 93 LEU A CA 1
ATOM 763 C C . LEU A 1 93 ? -2.537 -0.536 5.078 1.00 97.44 93 LEU A C 1
ATOM 765 O O . LEU A 1 93 ? -3.539 -0.508 4.368 1.00 97.44 93 LEU A O 1
ATOM 769 N N . GLU A 1 94 ? -2.415 -1.402 6.093 1.00 97.00 94 GLU A N 1
ATOM 770 C CA . GLU A 1 94 ? -3.471 -2.357 6.470 1.00 97.00 94 GLU A CA 1
ATOM 771 C C . GLU A 1 94 ? -4.785 -1.636 6.806 1.00 97.00 94 GLU A C 1
ATOM 773 O O . GLU A 1 94 ? -5.835 -1.972 6.254 1.00 97.00 94 GLU A O 1
ATOM 778 N N . LYS A 1 95 ? -4.729 -0.587 7.636 1.00 97.50 95 LYS A N 1
ATOM 779 C CA . LYS A 1 95 ? -5.907 0.217 7.995 1.00 97.50 95 LYS A CA 1
ATOM 780 C C . LYS A 1 95 ? -6.527 0.915 6.782 1.00 97.50 95 LYS A C 1
ATOM 782 O O . LYS A 1 95 ? -7.750 0.917 6.640 1.00 97.50 95 LYS A O 1
ATOM 787 N N . MET A 1 96 ? -5.708 1.475 5.889 1.00 97.1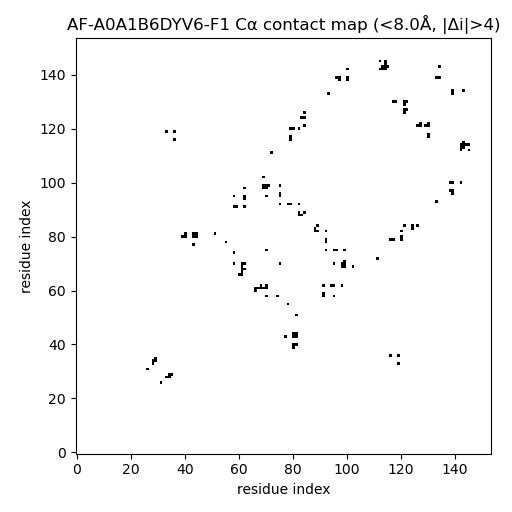2 96 MET A N 1
ATOM 788 C CA . MET A 1 96 ? -6.189 2.121 4.664 1.00 97.12 96 MET A CA 1
ATOM 789 C C . MET A 1 96 ? -6.864 1.123 3.721 1.00 97.12 96 MET A C 1
ATOM 791 O O . MET A 1 96 ? -7.923 1.434 3.182 1.00 97.12 96 MET A O 1
ATOM 795 N N . MET A 1 97 ? -6.300 -0.078 3.547 1.00 95.75 97 MET A N 1
ATOM 796 C CA . MET A 1 97 ? -6.907 -1.132 2.726 1.00 95.75 97 MET A CA 1
ATOM 797 C C . MET A 1 97 ? -8.266 -1.570 3.279 1.00 95.75 97 MET A C 1
ATOM 799 O O . MET A 1 97 ? -9.225 -1.680 2.514 1.00 95.75 97 MET A O 1
ATOM 803 N N . LEU A 1 98 ? -8.364 -1.784 4.596 1.00 95.00 98 LEU A N 1
ATOM 804 C CA . LEU A 1 98 ? -9.617 -2.163 5.256 1.00 95.00 98 LEU A CA 1
ATOM 805 C C . LEU A 1 98 ? -10.684 -1.080 5.079 1.00 95.00 98 LEU A C 1
ATOM 807 O O . LEU A 1 98 ? -11.780 -1.369 4.598 1.00 95.00 98 LEU A O 1
ATOM 811 N N . LYS A 1 99 ? -10.331 0.177 5.368 1.00 94.19 99 LYS A N 1
ATOM 812 C CA . LYS A 1 99 ? -11.240 1.317 5.226 1.00 94.19 99 LYS A CA 1
ATOM 813 C C . LYS A 1 99 ? -11.691 1.523 3.778 1.00 94.19 99 LYS A C 1
ATOM 815 O O . LYS A 1 99 ? -12.881 1.688 3.521 1.00 94.19 99 LYS A O 1
ATOM 820 N N . TYR A 1 100 ? -10.768 1.445 2.818 1.00 92.75 100 TYR A N 1
ATOM 821 C CA . TYR A 1 100 ? -11.094 1.532 1.393 1.00 92.75 100 TYR A CA 1
ATOM 822 C C . TYR A 1 100 ? -12.048 0.410 0.961 1.00 92.75 100 TYR A C 1
ATOM 824 O O . TYR A 1 100 ? -12.991 0.638 0.200 1.00 92.75 100 TYR A O 1
ATOM 832 N N . LYS A 1 101 ? -11.824 -0.818 1.445 1.00 89.56 101 LYS A N 1
ATOM 833 C CA . LYS A 1 101 ? -12.655 -1.974 1.094 1.00 89.56 101 LYS A CA 1
ATOM 834 C C . LYS A 1 101 ? -14.069 -1.869 1.654 1.00 89.56 101 LYS A C 1
ATOM 836 O O . LYS A 1 101 ? -15.010 -2.242 0.948 1.00 89.56 101 LYS A O 1
ATOM 841 N N . GLU A 1 102 ? -14.201 -1.390 2.886 1.00 90.00 102 GLU A N 1
ATOM 842 C CA . GLU A 1 102 ? -15.482 -1.124 3.540 1.00 90.00 102 GLU A CA 1
ATOM 843 C C . GLU A 1 102 ? -16.280 -0.076 2.751 1.00 90.00 102 GLU A C 1
ATOM 845 O O . GLU A 1 102 ? -17.419 -0.339 2.362 1.00 90.00 102 GLU A O 1
ATOM 850 N N . GLN A 1 103 ? -15.631 1.039 2.386 1.00 87.94 103 GLN A N 1
ATOM 851 C CA . GLN A 1 103 ? -16.209 2.134 1.592 1.00 87.94 103 GLN A CA 1
ATOM 852 C C . GLN A 1 103 ? -16.697 1.70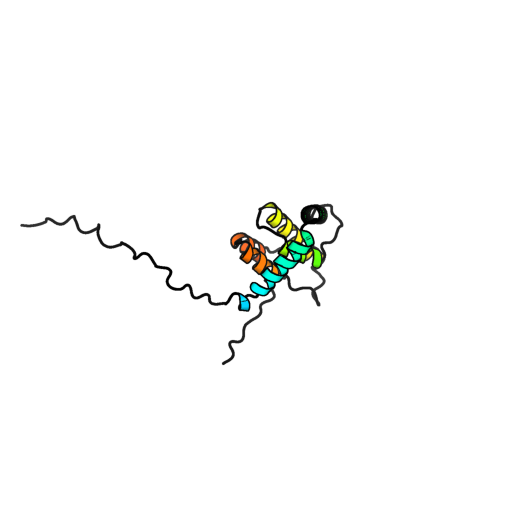1 0.203 1.00 87.94 103 GLN A C 1
ATOM 854 O O . GLN A 1 103 ? -17.704 2.203 -0.282 1.00 87.94 103 GLN A O 1
ATOM 859 N N . ASN A 1 104 ? -15.983 0.779 -0.450 1.00 80.44 104 ASN A N 1
ATOM 860 C CA . ASN A 1 104 ? -16.249 0.361 -1.832 1.00 80.44 104 ASN A CA 1
ATOM 861 C C . ASN A 1 104 ? -16.915 -1.024 -1.919 1.00 80.44 104 ASN A C 1
ATOM 863 O O . ASN A 1 104 ? -16.861 -1.686 -2.957 1.00 80.44 104 ASN A O 1
ATOM 867 N N . SER A 1 105 ? -17.512 -1.508 -0.828 1.00 71.62 105 SER A N 1
ATOM 868 C CA . SER A 1 105 ? -18.119 -2.843 -0.764 1.00 71.62 105 SER A CA 1
ATOM 869 C C . SER A 1 105 ? -19.286 -3.040 -1.750 1.00 71.62 105 SER A C 1
ATOM 871 O O . SER A 1 105 ? -19.479 -4.164 -2.220 1.00 71.62 105 SER A O 1
ATOM 873 N N . GLU A 1 106 ? -19.962 -1.957 -2.153 1.00 61.78 106 GLU A N 1
ATOM 874 C CA . GLU A 1 106 ? -21.120 -1.960 -3.065 1.00 61.78 106 GLU A CA 1
ATOM 875 C C . GLU A 1 106 ? -20.787 -1.586 -4.530 1.00 61.78 106 GLU A C 1
ATOM 877 O O . GLU A 1 106 ? -21.561 -1.881 -5.440 1.00 61.78 106 GLU A O 1
ATOM 882 N N . LEU A 1 107 ? -19.613 -1.000 -4.804 1.00 52.88 107 LEU A N 1
ATOM 883 C CA . LEU A 1 107 ? -19.240 -0.465 -6.123 1.00 52.88 107 LEU A CA 1
ATOM 884 C C . LEU A 1 107 ? -18.232 -1.381 -6.837 1.00 52.88 107 LEU A C 1
ATOM 886 O O . LEU A 1 107 ? -17.016 -1.222 -6.730 1.00 52.88 107 LEU A O 1
ATOM 890 N N . ARG A 1 108 ? -18.739 -2.377 -7.577 1.00 53.31 108 ARG A N 1
ATOM 891 C CA . ARG A 1 108 ? -17.908 -3.371 -8.295 1.00 53.31 108 ARG A CA 1
ATOM 892 C C . ARG A 1 108 ? -17.605 -3.061 -9.766 1.00 53.31 108 ARG A C 1
ATOM 894 O O . ARG A 1 108 ? -16.846 -3.808 -10.376 1.00 53.31 108 ARG A O 1
ATOM 901 N N . PHE A 1 109 ? -18.147 -1.995 -10.352 1.00 42.09 109 PHE A N 1
ATOM 902 C CA . PHE A 1 109 ? -17.939 -1.700 -11.775 1.00 42.09 109 PHE A CA 1
ATOM 903 C C . PHE A 1 109 ? -16.938 -0.555 -11.979 1.00 42.09 109 PHE A C 1
ATOM 905 O O . PHE A 1 109 ? -17.164 0.561 -11.526 1.00 42.09 109 PHE A O 1
ATOM 912 N N . GLY A 1 110 ? -15.826 -0.839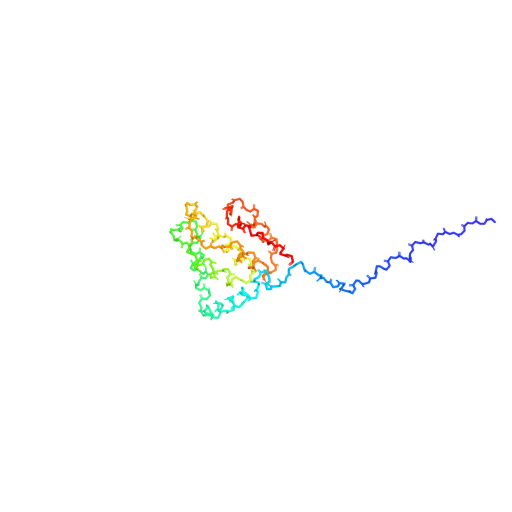 -12.670 1.00 56.16 110 GLY A N 1
ATOM 913 C CA . GLY A 1 110 ? -14.850 0.168 -13.117 1.00 56.16 110 GLY A CA 1
ATOM 914 C C . GLY A 1 110 ? -13.838 0.658 -12.071 1.00 56.16 110 GLY A C 1
ATOM 915 O O . GLY A 1 110 ? -13.102 1.604 -12.349 1.00 56.16 110 GLY A O 1
ATOM 916 N N . SER A 1 111 ? -13.773 0.046 -10.885 1.00 69.12 111 SER A N 1
ATOM 917 C CA . SER A 1 111 ? -12.823 0.428 -9.834 1.00 69.12 111 SER A CA 1
ATOM 918 C C . SER A 1 111 ? -11.406 -0.100 -10.099 1.00 69.12 111 SER A C 1
ATOM 920 O O . SER A 1 111 ? -11.193 -1.125 -10.748 1.00 69.12 111 SER A O 1
ATOM 922 N N . PHE A 1 112 ? -10.406 0.649 -9.631 1.00 83.88 112 PHE A N 1
ATOM 923 C CA . PHE A 1 112 ? -8.992 0.342 -9.839 1.00 83.88 112 PHE A CA 1
ATOM 924 C C . PHE A 1 112 ? -8.589 -1.021 -9.248 1.00 83.88 112 PHE A C 1
ATOM 926 O O . PHE A 1 112 ? -9.029 -1.426 -8.173 1.00 83.88 112 PHE A O 1
ATOM 933 N N . ILE A 1 113 ? -7.690 -1.707 -9.951 1.00 87.50 113 ILE A N 1
ATOM 934 C CA . ILE A 1 113 ? -7.173 -3.035 -9.619 1.00 87.50 113 ILE A CA 1
ATOM 935 C C . ILE A 1 113 ? -6.036 -2.928 -8.587 1.00 87.50 113 ILE A C 1
ATOM 937 O O . ILE A 1 113 ? -4.883 -2.676 -8.936 1.00 87.50 113 ILE A O 1
ATOM 941 N N . PHE A 1 114 ? -6.353 -3.135 -7.305 1.00 91.56 114 PHE A N 1
ATOM 942 C CA . PHE A 1 114 ? -5.368 -3.016 -6.221 1.00 91.56 114 PHE A CA 1
ATOM 943 C C . PHE A 1 114 ? -4.543 -4.278 -5.960 1.00 91.56 114 PHE A C 1
ATOM 945 O O . PHE A 1 114 ? -3.358 -4.150 -5.663 1.00 91.56 114 PHE A O 1
ATOM 952 N N . GLY A 1 115 ? -5.119 -5.478 -6.095 1.00 92.12 115 GLY A N 1
ATOM 953 C CA . GLY A 1 115 ? -4.465 -6.739 -5.714 1.00 92.12 115 GLY A CA 1
ATOM 954 C C . GLY A 1 115 ? -3.024 -6.895 -6.230 1.00 92.12 115 GLY A C 1
ATOM 955 O O . GLY A 1 115 ? -2.111 -7.061 -5.420 1.00 92.12 115 GLY A O 1
ATOM 956 N N . PRO A 1 116 ? -2.766 -6.760 -7.546 1.00 93.06 116 PRO A N 1
ATOM 957 C CA . PRO A 1 116 ? -1.414 -6.824 -8.094 1.00 93.06 116 PRO A CA 1
ATOM 958 C C . PRO A 1 116 ? -0.479 -5.739 -7.552 1.00 93.06 116 PRO A C 1
ATOM 960 O O . PRO A 1 116 ? 0.695 -6.014 -7.329 1.00 93.06 116 PRO A O 1
ATOM 963 N N . VAL A 1 117 ? -0.967 -4.513 -7.334 1.00 94.81 117 VAL A N 1
ATOM 964 C CA . VAL A 1 117 ? -0.138 -3.414 -6.811 1.00 94.81 117 VAL A CA 1
ATOM 965 C C . VAL A 1 117 ? 0.260 -3.696 -5.366 1.00 94.81 117 VAL A C 1
ATOM 967 O O . VAL A 1 117 ? 1.442 -3.628 -5.059 1.00 94.81 117 VAL A O 1
ATOM 970 N N . ILE A 1 118 ? -0.689 -4.117 -4.524 1.00 96.38 118 ILE A N 1
ATOM 971 C CA . ILE A 1 118 ? -0.442 -4.512 -3.128 1.00 96.38 118 ILE A CA 1
ATOM 972 C C . ILE A 1 118 ? 0.609 -5.626 -3.052 1.00 96.38 118 ILE A C 1
ATOM 974 O O . ILE A 1 118 ? 1.572 -5.530 -2.292 1.00 96.38 118 ILE A O 1
ATOM 978 N N . MET A 1 119 ? 0.470 -6.668 -3.877 1.00 96.00 119 MET A N 1
ATOM 979 C CA . MET A 1 119 ? 1.424 -7.781 -3.883 1.00 96.00 119 MET A CA 1
ATOM 980 C C . MET A 1 119 ? 2.816 -7.346 -4.352 1.00 96.00 119 MET A C 1
ATOM 982 O O . MET A 1 119 ? 3.815 -7.798 -3.793 1.00 96.00 119 MET A O 1
ATOM 986 N N . ARG A 1 120 ? 2.905 -6.432 -5.328 1.00 96.44 120 ARG A N 1
ATOM 987 C CA . ARG A 1 120 ? 4.186 -5.839 -5.745 1.00 96.44 120 ARG A CA 1
ATOM 988 C C . ARG A 1 120 ? 4.796 -4.977 -4.644 1.00 96.44 120 ARG A C 1
ATOM 990 O O . ARG A 1 120 ? 5.998 -5.075 -4.433 1.00 96.44 120 ARG A O 1
ATOM 997 N N . THR A 1 121 ? 3.994 -4.216 -3.899 1.00 97.62 121 THR A N 1
ATOM 998 C CA . THR A 1 121 ? 4.466 -3.455 -2.736 1.00 97.62 121 THR A CA 1
ATOM 999 C C . THR A 1 121 ? 5.114 -4.370 -1.709 1.00 97.62 121 THR A C 1
ATOM 1001 O O . THR A 1 121 ? 6.287 -4.187 -1.389 1.00 97.62 121 THR A O 1
ATOM 1004 N N . TYR A 1 122 ? 4.414 -5.409 -1.250 1.00 97.75 122 TYR A N 1
ATOM 1005 C CA . TYR A 1 122 ? 4.996 -6.345 -0.288 1.0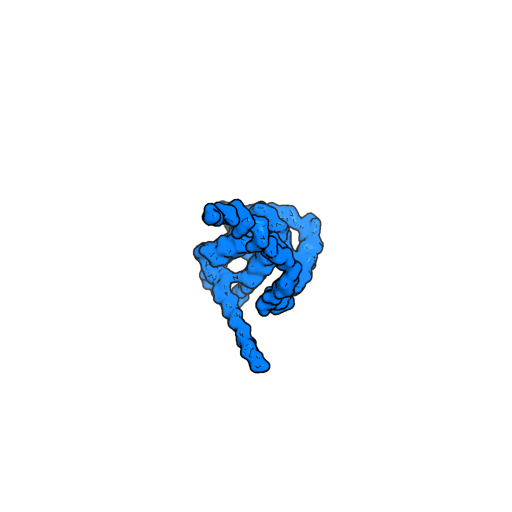0 97.75 122 TYR A CA 1
ATOM 1006 C C . TYR A 1 122 ? 6.207 -7.103 -0.844 1.00 97.75 122 TYR A C 1
ATOM 1008 O O . TYR A 1 122 ? 7.155 -7.359 -0.101 1.00 97.75 122 TYR A O 1
ATOM 1016 N N . HIS A 1 123 ? 6.212 -7.431 -2.139 1.00 96.06 123 HIS A N 1
ATOM 1017 C CA . HIS A 1 123 ? 7.369 -8.034 -2.796 1.00 96.06 123 HIS A CA 1
ATOM 1018 C C . HIS A 1 123 ? 8.589 -7.099 -2.767 1.00 96.06 123 HIS A C 1
ATOM 1020 O O . HIS A 1 123 ? 9.662 -7.513 -2.33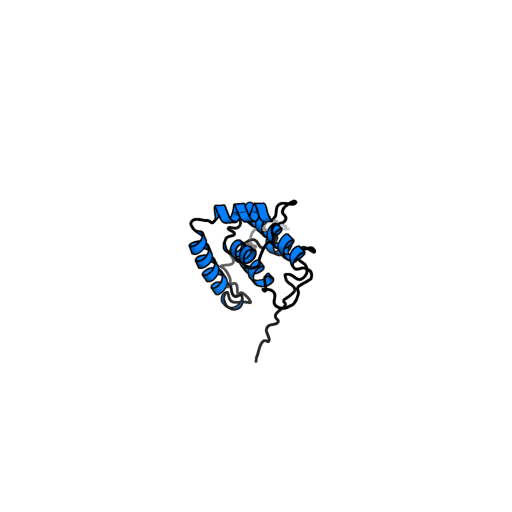3 1.00 96.06 123 HIS A O 1
ATOM 1026 N N . THR A 1 124 ? 8.438 -5.835 -3.180 1.00 96.00 124 THR A N 1
ATOM 1027 C CA . THR A 1 124 ? 9.521 -4.835 -3.182 1.00 96.00 124 THR A CA 1
ATOM 1028 C C . THR A 1 124 ? 10.031 -4.538 -1.769 1.00 96.00 124 THR A C 1
ATOM 1030 O O . THR A 1 124 ? 11.228 -4.339 -1.586 1.00 96.00 124 THR A O 1
ATOM 1033 N N . LEU A 1 125 ? 9.156 -4.575 -0.760 1.00 96.81 125 LEU A N 1
ATOM 1034 C CA . LEU A 1 125 ? 9.526 -4.399 0.650 1.00 96.81 125 LEU A CA 1
ATOM 1035 C C . LEU A 1 125 ? 10.100 -5.665 1.307 1.00 96.81 125 LEU A C 1
ATOM 1037 O O . LEU A 1 125 ? 10.511 -5.617 2.465 1.00 96.81 125 LEU A O 1
ATOM 1041 N N . ASN A 1 126 ? 10.134 -6.795 0.591 1.00 96.88 126 ASN A N 1
ATOM 1042 C CA . ASN A 1 126 ? 10.523 -8.103 1.118 1.00 96.88 126 ASN A CA 1
ATOM 1043 C C . ASN A 1 126 ? 9.709 -8.511 2.368 1.00 96.88 126 ASN A C 1
ATOM 1045 O O . ASN A 1 126 ? 10.254 -8.979 3.370 1.00 96.88 126 ASN A O 1
ATOM 1049 N N . LYS A 1 127 ? 8.384 -8.330 2.296 1.00 97.44 127 LYS A N 1
ATOM 1050 C CA . LYS A 1 127 ? 7.401 -8.594 3.364 1.00 97.44 127 LYS A CA 1
ATOM 1051 C C . LYS A 1 127 ? 6.416 -9.720 2.990 1.00 97.44 127 LYS A C 1
ATOM 1053 O O . LYS A 1 127 ? 5.210 -9.492 2.867 1.00 97.44 127 LYS A O 1
ATOM 1058 N N . PRO A 1 128 ? 6.895 -10.958 2.747 1.00 96.06 128 PRO A N 1
ATOM 1059 C CA . PRO A 1 128 ? 6.043 -12.052 2.275 1.00 96.06 128 PRO A CA 1
ATOM 1060 C C . PRO A 1 128 ? 5.040 -12.545 3.328 1.00 96.06 128 PRO A C 1
ATOM 1062 O O . PRO A 1 128 ? 3.981 -13.058 2.968 1.00 96.06 128 PRO A O 1
ATOM 1065 N N . LYS A 1 129 ? 5.343 -12.401 4.626 1.00 96.56 129 LYS A N 1
ATOM 1066 C CA . LYS A 1 129 ? 4.437 -12.825 5.707 1.00 96.56 129 LYS A CA 1
ATOM 1067 C C . LYS A 1 129 ? 3.232 -11.897 5.800 1.00 96.56 129 LYS A C 1
ATOM 1069 O O . LYS A 1 129 ? 2.104 -12.352 5.953 1.00 96.56 129 LYS A O 1
ATOM 1074 N N . GLU A 1 130 ? 3.480 -10.605 5.663 1.00 97.00 130 GLU A N 1
ATOM 1075 C CA . GLU A 1 130 ? 2.490 -9.541 5.656 1.00 97.00 130 GLU A CA 1
ATOM 1076 C C . GLU A 1 130 ? 1.625 -9.632 4.398 1.00 97.00 130 GLU A C 1
ATOM 1078 O O . GLU A 1 130 ? 0.403 -9.553 4.504 1.00 97.00 130 GLU A O 1
ATOM 1083 N N . ALA A 1 131 ? 2.231 -9.927 3.239 1.00 96.69 131 ALA A N 1
ATOM 1084 C CA . ALA A 1 131 ? 1.494 -10.239 2.015 1.00 96.69 131 ALA A CA 1
ATOM 1085 C C . ALA A 1 131 ? 0.513 -11.399 2.222 1.00 96.69 131 ALA A C 1
ATOM 1087 O O . ALA A 1 131 ? -0.662 -11.294 1.880 1.00 96.69 131 ALA A O 1
ATOM 1088 N N . LEU A 1 132 ? 0.985 -12.496 2.823 1.00 96.50 132 LEU A N 1
ATOM 1089 C CA . LEU A 1 132 ? 0.159 -13.672 3.087 1.00 96.50 132 LEU A CA 1
ATOM 1090 C C . LEU A 1 132 ? -0.949 -13.378 4.109 1.00 96.50 132 LEU A C 1
ATOM 1092 O O . LEU A 1 132 ? -2.079 -13.833 3.934 1.00 96.50 132 LEU A O 1
ATOM 1096 N N . LYS A 1 133 ? -0.647 -12.597 5.155 1.00 96.56 133 LYS A N 1
ATOM 1097 C CA . LYS A 1 133 ? -1.634 -12.137 6.143 1.00 96.56 133 LYS A CA 1
ATOM 1098 C C . LYS A 1 133 ? -2.733 -11.314 5.468 1.00 96.56 133 LYS A C 1
ATOM 1100 O O . LYS A 1 133 ? -3.906 -11.583 5.704 1.00 96.56 133 LYS A O 1
ATOM 1105 N N . ALA A 1 134 ? -2.366 -10.349 4.623 1.00 95.75 134 ALA A N 1
ATOM 1106 C CA . ALA A 1 134 ? -3.316 -9.506 3.901 1.00 95.75 134 ALA A CA 1
ATOM 1107 C C . ALA A 1 134 ? -4.162 -10.319 2.909 1.00 95.75 134 ALA A C 1
ATOM 1109 O O . ALA A 1 134 ? -5.382 -10.172 2.886 1.00 95.75 134 ALA A O 1
ATOM 1110 N N . PHE A 1 135 ? -3.536 -11.219 2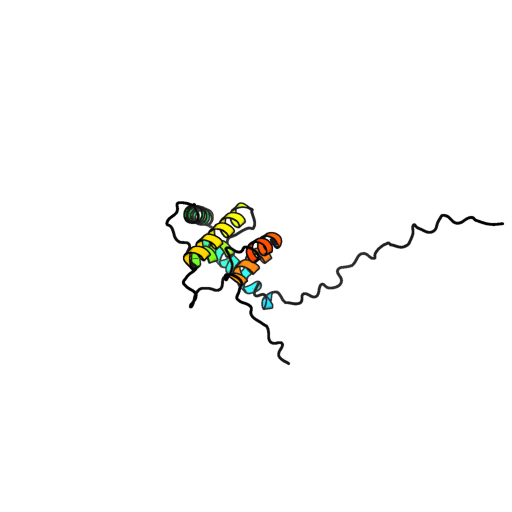.145 1.00 94.44 135 PHE A N 1
ATOM 1111 C CA . PHE A 1 135 ? -4.218 -12.085 1.179 1.00 94.44 135 PHE A CA 1
ATOM 1112 C C . PHE A 1 135 ? -5.263 -12.996 1.840 1.00 94.44 135 PHE A C 1
ATOM 1114 O O . PHE A 1 135 ? -6.359 -13.170 1.314 1.00 94.44 135 PHE A O 1
ATOM 1121 N N . ASN A 1 136 ? -4.946 -13.538 3.019 1.00 95.00 136 ASN A N 1
ATOM 1122 C CA . ASN A 1 136 ? -5.849 -14.405 3.777 1.00 95.00 136 ASN A CA 1
ATOM 1123 C C . ASN A 1 136 ? -6.825 -13.639 4.685 1.00 95.00 136 ASN A C 1
ATOM 1125 O O . ASN A 1 136 ? -7.617 -14.268 5.388 1.00 95.00 136 ASN A O 1
ATOM 1129 N N . ASN A 1 137 ? -6.780 -12.303 4.713 1.00 95.19 137 ASN A N 1
ATOM 1130 C CA . ASN A 1 137 ? -7.659 -11.519 5.568 1.00 95.19 137 ASN A CA 1
ATOM 1131 C C . ASN A 1 137 ? -9.094 -11.525 4.997 1.00 95.19 137 ASN A C 1
ATOM 1133 O O . ASN A 1 137 ? -9.321 -10.970 3.917 1.00 95.19 137 ASN A O 1
ATOM 1137 N N . PRO A 1 138 ? -10.092 -12.081 5.712 1.00 93.19 138 PRO A N 1
ATOM 1138 C CA . PRO A 1 138 ? -11.465 -12.154 5.214 1.00 93.19 138 PRO A CA 1
ATOM 1139 C C . PRO A 1 138 ? -12.095 -10.774 4.984 1.00 93.19 138 PRO A C 1
ATOM 1141 O O . PRO A 1 138 ? -12.941 -10.638 4.100 1.00 93.19 138 PRO A O 1
ATOM 1144 N N . ALA A 1 139 ? -11.661 -9.741 5.712 1.00 92.38 139 ALA A N 1
ATOM 1145 C CA . ALA A 1 139 ? -12.136 -8.372 5.521 1.00 92.38 139 ALA A CA 1
ATOM 1146 C C . ALA A 1 139 ? -11.655 -7.750 4.195 1.00 92.38 139 ALA A C 1
ATOM 1148 O O . ALA A 1 139 ? -12.262 -6.798 3.712 1.00 92.38 139 ALA A O 1
ATOM 1149 N N . LEU A 1 140 ? -10.610 -8.310 3.571 1.00 91.25 140 LEU A N 1
ATOM 1150 C CA . LEU A 1 140 ? -10.084 -7.887 2.267 1.00 91.25 140 LEU A CA 1
ATOM 1151 C C . LEU A 1 140 ? -10.548 -8.788 1.108 1.00 91.25 140 LEU A C 1
ATOM 1153 O O . LEU A 1 140 ? -10.075 -8.642 -0.021 1.00 91.25 140 LEU A O 1
ATOM 1157 N N . LYS A 1 141 ? -11.506 -9.695 1.343 1.00 86.94 141 LYS A N 1
ATOM 1158 C CA . LYS A 1 141 ? -12.071 -10.566 0.300 1.00 86.94 141 LYS A CA 1
ATOM 1159 C C . LYS A 1 141 ? -12.570 -9.746 -0.897 1.00 86.94 141 LYS A C 1
ATOM 1161 O O . LYS A 1 141 ? -13.243 -8.728 -0.719 1.00 86.94 141 LYS A O 1
ATOM 1166 N N . GLY A 1 142 ? -12.265 -10.168 -2.124 1.00 84.81 142 GLY A N 1
ATOM 1167 C CA . GLY A 1 142 ? -12.578 -9.392 -3.329 1.00 84.81 142 GLY A CA 1
ATOM 1168 C C . GLY A 1 142 ? -11.453 -8.471 -3.796 1.00 84.81 142 GLY A C 1
ATOM 1169 O O . GLY A 1 142 ? -11.399 -8.150 -4.979 1.00 84.81 142 GLY A O 1
ATOM 1170 N N . MET A 1 143 ? -10.537 -8.054 -2.912 1.00 87.38 143 MET A N 1
ATOM 1171 C CA . MET A 1 143 ? -9.428 -7.162 -3.285 1.00 87.38 143 MET A CA 1
ATOM 1172 C C . MET A 1 143 ? -8.367 -7.872 -4.143 1.00 87.38 143 MET A C 1
ATOM 1174 O O . MET A 1 143 ? -7.694 -7.228 -4.950 1.00 87.38 143 MET A O 1
ATOM 1178 N N . PHE A 1 144 ? -8.257 -9.196 -4.000 1.00 89.06 144 PHE A N 1
ATOM 1179 C CA . PHE A 1 144 ? -7.272 -10.045 -4.680 1.00 89.06 144 PHE A CA 1
ATOM 1180 C C . PHE A 1 144 ? -7.892 -11.036 -5.681 1.00 89.06 144 PHE A C 1
ATOM 1182 O O . PHE A 1 144 ? -7.167 -11.827 -6.273 1.00 89.06 144 PHE A O 1
ATOM 1189 N N . ASP A 1 145 ? -9.208 -10.984 -5.913 1.00 82.75 145 ASP A N 1
ATOM 1190 C CA . ASP A 1 145 ? -9.956 -11.983 -6.706 1.00 82.75 145 ASP A CA 1
ATOM 1191 C C . ASP A 1 145 ? -9.669 -11.914 -8.221 1.00 82.75 145 ASP A C 1
ATOM 1193 O O . ASP A 1 145 ? -10.219 -12.672 -9.019 1.00 82.75 145 ASP A O 1
ATOM 1197 N N . GLN A 1 146 ? -8.806 -10.996 -8.643 1.00 71.06 146 GLN A N 1
ATOM 1198 C CA . GLN A 1 146 ? -8.490 -10.750 -10.043 1.00 71.06 146 GLN A CA 1
ATOM 1199 C C . GLN A 1 146 ? -7.415 -11.729 -10.508 1.00 71.06 146 GLN A C 1
ATOM 1201 O O . GLN A 1 146 ? -6.231 -11.408 -10.617 1.00 71.06 146 GLN A O 1
ATOM 1206 N N . LEU A 1 147 ? -7.858 -12.957 -10.753 1.00 63.00 147 LEU A N 1
ATOM 1207 C CA . LEU A 1 147 ? -7.035 -14.011 -11.316 1.00 63.00 147 LEU A CA 1
ATOM 1208 C C . LEU A 1 147 ? -6.948 -13.824 -12.833 1.00 63.00 147 LEU A C 1
ATOM 1210 O O . LEU A 1 147 ? -7.913 -14.045 -13.562 1.00 63.00 147 LEU A O 1
ATOM 1214 N N . GLY A 1 148 ? -5.777 -13.412 -13.311 1.00 59.66 148 GLY A N 1
ATOM 1215 C CA . GLY A 1 148 ? -5.416 -13.520 -14.720 1.00 59.66 148 GLY A CA 1
ATOM 1216 C C . GLY A 1 148 ? -4.738 -14.864 -14.963 1.00 59.66 148 GLY A C 1
ATOM 1217 O O . GLY A 1 148 ? -3.708 -15.144 -14.353 1.00 59.66 148 GLY A O 1
ATOM 1218 N N . SER A 1 149 ? -5.302 -15.698 -15.837 1.00 54.56 149 SER A N 1
ATOM 1219 C CA . SER A 1 149 ? -4.596 -16.874 -16.351 1.00 54.56 149 SER A CA 1
ATOM 1220 C C . SER A 1 149 ? -3.752 -16.459 -17.552 1.00 54.56 149 SER A C 1
ATOM 1222 O O . SER A 1 149 ? -4.230 -15.735 -18.427 1.00 54.56 149 SER A O 1
ATOM 1224 N N . PHE A 1 150 ? -2.503 -16.910 -17.606 1.00 56.88 150 PHE A N 1
ATOM 1225 C CA . PHE A 1 150 ? -1.682 -16.762 -18.800 1.00 56.88 150 PHE A CA 1
ATOM 1226 C C . PHE A 1 150 ? -1.970 -17.947 -19.713 1.00 56.88 150 PHE A C 1
ATOM 1228 O O . PHE A 1 150 ? -1.713 -19.095 -19.350 1.00 56.88 150 PHE A O 1
ATOM 1235 N N . ILE A 1 151 ? -2.502 -17.676 -20.904 1.00 57.06 151 ILE A N 1
ATOM 1236 C CA . ILE A 1 151 ? -2.522 -18.681 -21.962 1.00 57.06 151 ILE A CA 1
ATOM 1237 C C . ILE A 1 151 ? -1.071 -18.830 -22.417 1.00 57.06 151 ILE A C 1
ATOM 1239 O O . ILE A 1 151 ? -0.499 -17.896 -22.980 1.00 57.06 151 ILE A O 1
ATOM 1243 N N . PHE A 1 152 ? -0.463 -19.984 -22.146 1.00 49.47 152 PHE A N 1
ATOM 1244 C CA . PHE A 1 152 ? 0.744 -20.389 -22.858 1.00 49.47 152 PHE A CA 1
ATOM 1245 C C . PHE A 1 152 ? 0.329 -20.627 -24.312 1.00 49.47 152 PHE A C 1
ATOM 1247 O O . PHE A 1 152 ? -0.269 -21.651 -24.636 1.00 49.47 152 PHE A O 1
ATOM 1254 N N . GLY A 1 153 ? 0.538 -19.615 -25.155 1.00 52.25 153 GLY A N 1
ATOM 1255 C CA . GLY A 1 153 ? 0.406 -19.758 -26.600 1.00 52.25 153 GLY A CA 1
ATOM 1256 C C . GLY A 1 153 ? 1.474 -20.719 -27.140 1.00 52.25 153 GLY A C 1
ATOM 1257 O O . GLY A 1 153 ? 2.525 -20.841 -26.504 1.00 52.25 153 GLY A O 1
ATOM 1258 N N . PRO A 1 154 ? 1.183 -21.420 -28.251 1.00 49.25 154 PRO A N 1
ATOM 1259 C CA . PRO A 1 154 ? 2.081 -22.402 -28.858 1.00 49.25 154 PRO A CA 1
ATOM 1260 C C . PRO A 1 154 ? 3.410 -21.801 -29.330 1.00 49.25 154 PRO A C 1
ATOM 1262 O O . PRO A 1 154 ? 3.431 -20.600 -29.689 1.00 49.25 154 PRO A O 1
#

pLDDT: mean 83.59, std 18.57, range [36.53, 97.94]

Sequence (154 aa):
MSLTSRKLFSSCLQLPKIEKLAIRTLFSKTSLGLENYDRTREKVKFQFREMEDRFRSKMTDFVAPDSKNMVFTEDLKNMLYLAEGNDEDLQLLEKMMLKYKEQNSELRFGSFIFGPVIMRTYHTLNKPKEALKAFNNPALKGMFDQLGSFIFGP

Foldseek 3Di:
DDDDDDPDDDDPDPPPPPPPPPPDDPDDCVRLVLVVLLVVLVVLCVVCVPPLVVLLVVLVLCLPPPHPHAQDPVSLLSLLSSDQLPPSSLVSNLSSLLRNCVVCVPPDPPDDQCQSSNLSSCVVNVNVVSNVCLVPDPSNPPNNPPDDDDPPDD